Protein AF-A0A7S9Z9R7-F1 (afdb_monomer)

Foldseek 3Di:
DDDDPVNVVVVVVVVVVVVVVVCVVPPDPDDPVPDFDPDCVDDSDDPPPDPPPPPPDD

Secondary structure (DSSP, 8-state):
----HHHHHHHHHHHHHHHHHHHHHHSPPP-TTTSPPS---SS-----S-TT------

Radius of gyration: 20.97 Å; Cα contacts (8 Å, |Δi|>4): 8; chains: 1; bounding box: 65×28×40 Å

Solvent-accessible surface area (backbone atoms only — not comparable to full-atom values): 4018 Å² total; per-residue (Å²): 135,86,78,52,68,69,58,51,52,52,52,49,53,52,52,51,51,52,52,51,54,50,46,71,73,70,55,75,83,83,51,82,89,75,53,73,56,93,71,66,94,64,89,74,70,57,82,73,71,73,95,76,73,73,71,85,74,135

pLDDT: mean 77.77, std 17.34, range [47.22, 98.69]

Mean predicted aligned error: 12.74 Å

Sequence (58 aa):
MTVSRKHGVIALFVMIGALLAFDLGHSAPLDPFRAPAILALGSGQAASGAHCAAAPGS

Structure (mmCIF, N/CA/C/O backbone):
data_AF-A0A7S9Z9R7-F1
#
_entry.id   AF-A0A7S9Z9R7-F1
#
loop_
_atom_site.group_PDB
_atom_site.id
_atom_site.type_symbol
_atom_site.label_atom_id
_atom_site.label_alt_id
_atom_site.label_comp_id
_atom_site.label_asym_id
_atom_site.label_entity_id
_atom_site.label_seq_id
_atom_site.pdbx_PDB_ins_code
_atom_site.Cartn_x
_atom_site.Cartn_y
_atom_site.Cartn_z
_atom_site.occupancy
_atom_site.B_iso_or_equiv
_atom_site.auth_seq_id
_atom_site.auth_comp_id
_atom_site.auth_asym_id
_atom_site.auth_atom_id
_atom_site.pdbx_PDB_model_num
ATOM 1 N N . MET A 1 1 ? -31.242 -2.125 13.067 1.00 54.50 1 MET A N 1
ATOM 2 C CA . MET A 1 1 ? -29.972 -2.558 13.692 1.00 54.50 1 MET A CA 1
ATOM 3 C C . MET A 1 1 ? -29.063 -1.346 13.839 1.00 54.50 1 MET A C 1
ATOM 5 O O . MET A 1 1 ? -28.522 -0.886 12.845 1.00 54.50 1 MET A O 1
ATOM 9 N N . THR A 1 2 ? -28.934 -0.778 15.037 1.00 71.25 2 THR A N 1
ATOM 10 C CA . THR A 1 2 ? -27.993 0.326 15.296 1.00 71.25 2 THR A CA 1
ATOM 11 C C . THR A 1 2 ? -26.676 -0.252 15.801 1.00 71.25 2 THR A C 1
ATOM 13 O O . THR A 1 2 ? -26.578 -0.679 16.950 1.00 71.25 2 THR A O 1
ATOM 16 N N . VAL A 1 3 ? -25.665 -0.297 14.935 1.00 75.88 3 VAL A N 1
ATOM 17 C CA . VAL A 1 3 ? -24.293 -0.642 15.324 1.00 75.88 3 VAL A CA 1
ATOM 18 C C . VAL A 1 3 ? -23.762 0.469 16.231 1.00 75.88 3 VAL A C 1
ATOM 20 O O . VAL A 1 3 ? -23.802 1.646 15.878 1.00 75.88 3 VAL A O 1
ATOM 23 N N . SER A 1 4 ? -23.274 0.112 17.421 1.00 92.38 4 SER A N 1
ATOM 24 C CA . SER A 1 4 ? -22.607 1.082 18.296 1.00 92.38 4 SER A CA 1
ATOM 25 C C . SER A 1 4 ? -21.349 1.619 17.606 1.00 92.38 4 SER A C 1
ATOM 27 O O . SER A 1 4 ? -20.612 0.851 16.987 1.00 92.38 4 SER A O 1
ATOM 29 N N . ARG A 1 5 ? -21.074 2.927 17.738 1.00 92.56 5 ARG A N 1
ATOM 30 C CA . ARG A 1 5 ? -19.932 3.590 17.074 1.00 92.56 5 ARG A CA 1
ATOM 31 C C . ARG A 1 5 ? -18.612 2.851 17.307 1.00 92.56 5 ARG A C 1
ATOM 33 O O . ARG A 1 5 ? -17.836 2.702 16.374 1.00 92.56 5 ARG A O 1
ATOM 40 N N . LYS A 1 6 ? -18.400 2.315 18.517 1.00 94.12 6 LYS A N 1
ATOM 41 C CA . LYS A 1 6 ? -17.225 1.495 18.859 1.00 94.12 6 LYS A CA 1
ATOM 42 C C . LYS A 1 6 ? -17.096 0.271 17.949 1.00 94.12 6 LYS A C 1
ATOM 44 O O . LYS A 1 6 ? -16.022 0.012 17.427 1.00 94.12 6 LYS A O 1
ATOM 49 N N . HIS A 1 7 ? -18.186 -0.464 17.750 1.00 95.25 7 HIS A N 1
ATOM 50 C CA . HIS A 1 7 ? -18.194 -1.656 16.904 1.00 95.25 7 HIS A CA 1
ATOM 51 C C . HIS A 1 7 ? -17.987 -1.294 15.432 1.00 95.25 7 HIS A C 1
ATOM 53 O O . HIS A 1 7 ? -17.255 -1.991 14.740 1.00 95.25 7 HIS A O 1
ATOM 59 N N . GLY A 1 8 ? -18.560 -0.173 14.978 1.00 96.25 8 GLY A N 1
ATOM 60 C CA . GLY A 1 8 ? -18.325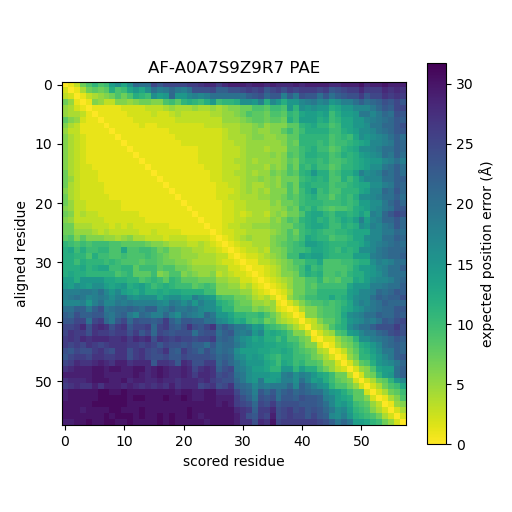 0.343 13.627 1.00 96.25 8 GLY A CA 1
ATOM 61 C C . GLY A 1 8 ? -16.857 0.700 13.380 1.00 96.25 8 GLY A C 1
ATOM 62 O O . GLY A 1 8 ? -16.291 0.292 12.373 1.00 96.25 8 GLY A O 1
ATOM 63 N N . VAL A 1 9 ? -16.217 1.397 14.325 1.00 96.56 9 VAL A N 1
ATOM 64 C CA . VAL A 1 9 ? -14.791 1.758 14.238 1.00 96.56 9 VAL A CA 1
ATOM 65 C C . VAL A 1 9 ? -13.899 0.516 14.251 1.00 96.56 9 VAL A C 1
ATOM 67 O O . VAL A 1 9 ? -12.983 0.419 13.440 1.00 96.56 9 VAL A O 1
ATOM 70 N N . ILE A 1 10 ? -14.179 -0.457 15.124 1.00 97.94 10 ILE A N 1
ATOM 71 C CA . ILE A 1 10 ? -13.428 -1.721 15.159 1.00 97.94 10 ILE A CA 1
ATOM 72 C C . ILE A 1 10 ? -13.555 -2.452 13.819 1.00 97.94 10 ILE A C 1
ATOM 74 O O . ILE A 1 10 ? -12.542 -2.839 13.244 1.00 97.94 10 ILE A O 1
ATOM 78 N N . ALA A 1 11 ? -14.774 -2.601 13.297 1.00 97.50 11 ALA A N 1
ATOM 79 C CA . ALA A 1 11 ? -15.004 -3.268 12.019 1.00 97.50 11 ALA A CA 1
ATOM 80 C C . ALA A 1 11 ? -14.280 -2.561 10.862 1.00 97.50 11 ALA A C 1
ATOM 82 O O . ALA A 1 11 ? -13.683 -3.228 10.021 1.00 97.50 11 ALA A O 1
ATOM 83 N N . LEU A 1 12 ? -14.276 -1.223 10.852 1.00 97.69 12 LEU A N 1
ATOM 84 C CA . LEU A 1 12 ? -13.549 -0.432 9.862 1.00 97.69 12 LEU A CA 1
ATOM 85 C C . LEU A 1 12 ? -12.046 -0.730 9.899 1.00 97.69 12 LEU A C 1
ATOM 87 O O . LEU A 1 12 ? -11.465 -1.043 8.863 1.00 97.69 12 LEU A O 1
ATOM 91 N N . PHE A 1 13 ? -11.419 -0.666 11.076 1.00 98.56 13 PHE A N 1
ATOM 92 C CA . PHE A 1 13 ? -9.982 -0.926 11.196 1.00 98.56 13 PHE A CA 1
ATOM 93 C C . PHE A 1 13 ? -9.616 -2.369 10.854 1.00 98.56 13 PHE A C 1
ATOM 95 O O . PHE A 1 13 ? -8.596 -2.589 10.205 1.00 98.56 13 PHE A O 1
ATOM 102 N N . VAL A 1 14 ? -10.452 -3.339 11.231 1.00 98.69 14 VAL A N 1
ATOM 103 C CA . VAL A 1 14 ? -10.265 -4.744 10.839 1.00 98.69 14 VAL A CA 1
ATOM 104 C C . VAL A 1 14 ? -10.321 -4.889 9.319 1.00 98.69 14 VAL A C 1
ATOM 106 O O . VAL A 1 14 ? -9.441 -5.518 8.739 1.00 98.69 14 VAL A O 1
ATOM 109 N N . MET A 1 15 ? -11.306 -4.272 8.664 1.00 98.56 15 MET A N 1
ATOM 110 C CA . MET A 1 15 ? -11.440 -4.323 7.207 1.00 98.56 15 MET A CA 1
ATOM 111 C C . MET A 1 15 ? -10.270 -3.657 6.483 1.00 98.56 15 MET A C 1
ATOM 113 O O . MET A 1 15 ? -9.753 -4.221 5.522 1.00 98.56 15 MET A O 1
ATOM 117 N N . ILE A 1 16 ? -9.828 -2.488 6.952 1.00 98.69 16 ILE A N 1
ATOM 118 C CA . ILE A 1 16 ? -8.651 -1.804 6.400 1.00 98.69 16 ILE A CA 1
ATOM 119 C C . ILE A 1 16 ? -7.412 -2.687 6.577 1.00 98.69 16 ILE A C 1
ATOM 121 O O . ILE A 1 16 ? -6.704 -2.944 5.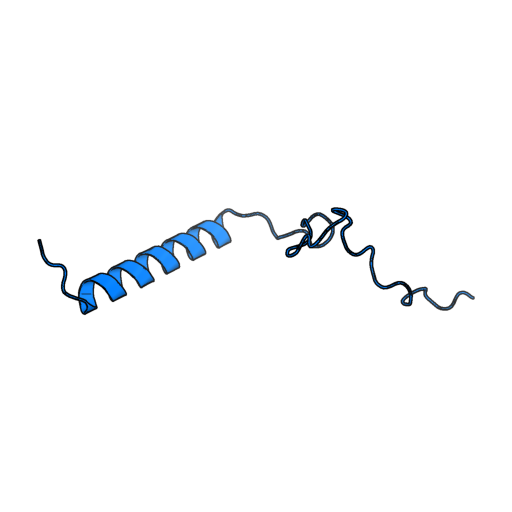609 1.00 98.69 16 ILE A O 1
ATOM 125 N N . GLY A 1 17 ? -7.174 -3.207 7.783 1.00 98.69 17 GLY A N 1
ATOM 126 C CA . GLY A 1 17 ? -6.030 -4.078 8.056 1.00 98.69 17 GLY A CA 1
ATOM 127 C C . GLY A 1 17 ? -6.017 -5.334 7.180 1.00 98.69 17 GLY A C 1
ATOM 128 O O 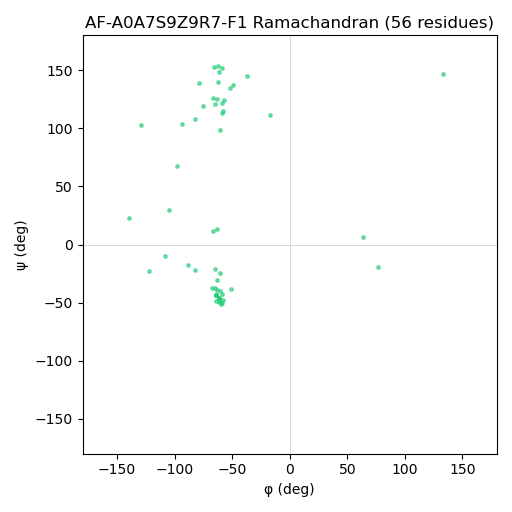. GLY A 1 17 ? -4.974 -5.687 6.636 1.00 98.69 17 GLY A O 1
ATOM 129 N N . ALA A 1 18 ? -7.176 -5.968 6.987 1.00 98.62 18 ALA A N 1
ATOM 130 C CA . ALA A 1 18 ? -7.315 -7.130 6.112 1.00 98.62 18 ALA A CA 1
ATOM 131 C C . ALA A 1 18 ? -7.013 -6.792 4.644 1.00 98.62 18 ALA A C 1
ATOM 133 O O . ALA A 1 18 ? -6.298 -7.542 3.981 1.00 98.62 18 ALA A O 1
ATOM 134 N N . LEU A 1 19 ? -7.510 -5.653 4.151 1.00 98.25 19 LEU A N 1
ATOM 135 C CA . LEU A 1 19 ? -7.238 -5.189 2.792 1.00 98.25 19 LEU A CA 1
ATOM 136 C C . LEU A 1 19 ? -5.740 -4.942 2.570 1.00 98.25 19 LEU A C 1
ATOM 138 O O . LEU A 1 19 ? -5.193 -5.405 1.574 1.00 98.25 19 LEU A O 1
ATOM 142 N N . LEU A 1 20 ? -5.074 -4.264 3.509 1.00 97.44 20 LEU A N 1
ATOM 143 C CA . LEU A 1 20 ? -3.638 -3.985 3.420 1.00 97.44 20 LEU A CA 1
ATOM 144 C C . LEU A 1 20 ? -2.807 -5.271 3.454 1.00 97.44 20 LEU A C 1
ATOM 146 O O . LEU A 1 20 ? -1.874 -5.417 2.673 1.00 97.44 20 LEU A O 1
ATOM 150 N N . ALA A 1 21 ? -3.140 -6.210 4.343 1.00 97.94 21 ALA A N 1
ATOM 151 C CA . ALA A 1 21 ? -2.438 -7.489 4.419 1.00 97.94 21 ALA A CA 1
ATOM 152 C C . ALA A 1 21 ? -2.598 -8.304 3.126 1.00 97.94 21 ALA A C 1
ATOM 154 O O . ALA A 1 21 ? -1.640 -8.925 2.665 1.00 97.94 21 ALA A O 1
ATOM 155 N N . PHE A 1 22 ? -3.794 -8.285 2.531 1.00 97.88 22 PHE A N 1
ATOM 156 C CA . PHE A 1 22 ? -4.048 -8.938 1.252 1.00 97.88 22 PHE A CA 1
ATOM 157 C C . PHE A 1 22 ? -3.237 -8.302 0.116 1.00 97.88 22 PHE A C 1
ATOM 159 O O . PHE A 1 22 ? -2.561 -9.033 -0.608 1.00 97.88 22 PHE A O 1
ATOM 166 N N . ASP A 1 23 ? -3.261 -6.970 0.006 1.00 95.62 23 ASP A N 1
ATOM 167 C CA . ASP A 1 23 ? -2.508 -6.210 -0.997 1.00 95.62 23 ASP A CA 1
ATOM 168 C C . ASP A 1 23 ? -0.999 -6.465 -0.883 1.00 95.62 23 ASP A C 1
ATOM 170 O O . ASP A 1 23 ? -0.373 -6.894 -1.846 1.00 95.62 23 ASP A O 1
ATOM 174 N N . LEU A 1 24 ? -0.421 -6.342 0.315 1.00 93.56 24 LEU A N 1
ATOM 175 C CA . LEU A 1 24 ? 1.011 -6.581 0.536 1.00 93.56 24 LEU A CA 1
ATOM 176 C C . LEU A 1 24 ? 1.442 -8.026 0.242 1.00 93.56 24 LEU A C 1
ATOM 178 O O . LEU A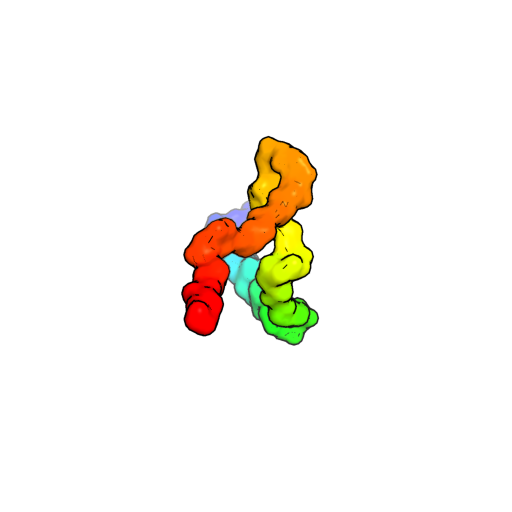 1 24 ? 2.591 -8.258 -0.128 1.00 93.56 24 LEU A O 1
ATOM 182 N N . GLY A 1 25 ? 0.547 -8.998 0.435 1.00 96.25 25 GLY A N 1
ATOM 183 C CA . GLY A 1 25 ? 0.834 -10.411 0.188 1.00 96.25 25 GLY A CA 1
ATOM 184 C C . GLY A 1 25 ? 0.705 -10.841 -1.276 1.00 96.25 25 GLY A C 1
ATOM 185 O O . GLY A 1 25 ? 1.278 -11.866 -1.642 1.00 96.25 25 GLY A O 1
ATOM 186 N N . HIS A 1 26 ? -0.046 -10.101 -2.098 1.00 95.88 26 HIS A N 1
ATOM 187 C CA . HIS A 1 26 ? -0.390 -10.514 -3.469 1.00 95.88 26 HIS A CA 1
ATOM 188 C C . HIS A 1 26 ? 0.051 -9.532 -4.557 1.00 95.88 26 HIS A C 1
ATOM 190 O O . HIS A 1 26 ? 0.187 -9.938 -5.713 1.00 95.88 26 HIS A O 1
ATOM 196 N N . SER A 1 27 ? 0.266 -8.260 -4.229 1.00 91.00 27 SER A N 1
ATOM 197 C CA . SER A 1 27 ? 0.677 -7.248 -5.197 1.00 91.00 27 SER A CA 1
ATOM 198 C C . SER A 1 27 ? 2.170 -7.361 -5.503 1.00 91.00 27 SER A C 1
ATOM 200 O O . SER A 1 27 ? 3.005 -7.577 -4.624 1.00 91.00 27 SER A O 1
ATOM 202 N N . ALA A 1 28 ? 2.524 -7.204 -6.780 1.00 86.31 28 ALA A N 1
ATOM 203 C CA . ALA A 1 28 ? 3.919 -7.069 -7.179 1.00 86.31 28 ALA A CA 1
ATOM 204 C C . ALA A 1 28 ? 4.509 -5.759 -6.614 1.00 86.31 28 ALA A C 1
ATOM 206 O O . ALA A 1 28 ? 3.764 -4.789 -6.439 1.00 86.31 28 ALA A O 1
ATOM 207 N N . PRO A 1 29 ? 5.834 -5.687 -6.371 1.00 82.81 29 PRO A N 1
ATOM 208 C CA . PRO A 1 29 ? 6.484 -4.434 -6.005 1.00 82.81 29 PRO A CA 1
ATOM 209 C C . PRO A 1 29 ? 6.139 -3.329 -7.005 1.00 82.81 29 PRO A C 1
ATOM 211 O O . PRO A 1 29 ? 6.174 -3.547 -8.218 1.00 82.81 29 PRO A O 1
ATOM 214 N N . LEU A 1 30 ? 5.805 -2.143 -6.495 1.00 76.62 30 LEU A N 1
ATOM 215 C CA . LEU A 1 30 ? 5.466 -1.008 -7.341 1.00 76.62 30 LEU A CA 1
ATOM 216 C C . LEU A 1 30 ? 6.701 -0.592 -8.148 1.00 76.62 30 LEU A C 1
ATOM 218 O O . LEU A 1 30 ? 7.727 -0.248 -7.566 1.00 76.62 30 LEU A O 1
ATOM 222 N N . ASP A 1 31 ? 6.594 -0.611 -9.474 1.00 78.56 31 ASP A N 1
ATOM 223 C CA . ASP A 1 31 ? 7.635 -0.117 -10.373 1.00 78.56 31 ASP A CA 1
ATOM 224 C C . ASP A 1 31 ? 7.514 1.413 -10.501 1.00 78.56 31 ASP A C 1
ATOM 226 O O . ASP A 1 31 ? 6.581 1.892 -11.157 1.00 78.56 31 ASP A O 1
ATOM 230 N N . PRO A 1 32 ? 8.436 2.205 -9.920 1.00 71.12 32 PRO A N 1
ATOM 231 C CA . PRO A 1 32 ? 8.345 3.664 -9.947 1.00 71.12 32 PRO A CA 1
ATOM 232 C C . PRO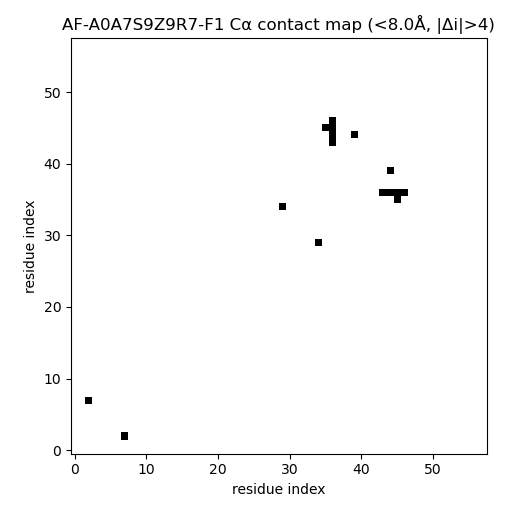 A 1 32 ? 8.475 4.247 -11.357 1.00 71.12 32 PRO A C 1
ATOM 234 O O . PRO A 1 32 ? 8.044 5.373 -11.590 1.00 71.12 32 PRO A O 1
ATOM 237 N N . PHE A 1 33 ? 9.062 3.501 -12.298 1.00 73.00 33 PHE A N 1
ATOM 238 C CA . PHE A 1 33 ? 9.281 3.942 -13.676 1.00 73.00 33 PHE A CA 1
ATOM 239 C C . PHE A 1 33 ? 8.102 3.622 -14.593 1.00 73.00 33 PHE A C 1
ATOM 241 O O . PHE A 1 33 ? 7.988 4.193 -15.678 1.00 73.00 33 PHE A O 1
ATOM 248 N N . ARG A 1 34 ? 7.223 2.712 -14.166 1.00 71.69 34 ARG A N 1
ATOM 249 C CA . ARG A 1 34 ? 5.985 2.362 -14.875 1.00 71.69 34 ARG A CA 1
ATOM 250 C C . ARG A 1 34 ? 4.729 2.863 -14.175 1.00 71.69 34 ARG A C 1
ATOM 252 O O . ARG A 1 34 ? 3.653 2.804 -14.768 1.00 71.69 34 ARG A O 1
ATOM 259 N N . ALA A 1 35 ? 4.849 3.360 -12.945 1.00 74.31 35 ALA A N 1
ATOM 260 C CA . ALA A 1 35 ? 3.750 3.974 -12.222 1.00 74.31 35 ALA A CA 1
ATOM 261 C C . ALA A 1 35 ? 3.266 5.241 -12.962 1.00 74.31 35 ALA A C 1
ATOM 263 O O . ALA A 1 35 ? 4.063 6.147 -13.223 1.00 74.31 35 ALA A O 1
ATOM 264 N N . PRO A 1 36 ? 1.968 5.342 -13.298 1.00 66.62 36 PRO A N 1
ATOM 265 C CA . PRO A 1 36 ? 1.387 6.580 -13.802 1.00 66.62 36 PRO A CA 1
ATOM 266 C C . PRO A 1 36 ? 1.568 7.715 -12.786 1.00 66.62 36 PRO A C 1
ATOM 268 O O . PRO A 1 36 ? 1.602 7.478 -11.578 1.00 66.62 36 PRO A O 1
ATOM 271 N N . ALA A 1 37 ? 1.645 8.961 -13.257 1.00 69.12 37 ALA A N 1
ATOM 272 C CA . ALA A 1 37 ? 1.716 10.115 -12.367 1.00 69.12 37 ALA A CA 1
ATOM 273 C C . ALA A 1 37 ? 0.507 10.134 -11.409 1.00 69.12 37 ALA A C 1
ATOM 275 O O . ALA A 1 37 ? -0.638 10.146 -11.860 1.00 69.12 37 ALA A O 1
ATOM 276 N N . ILE A 1 38 ? 0.760 10.178 -10.092 1.00 67.50 38 ILE A N 1
ATOM 277 C CA . ILE A 1 38 ? -0.292 10.200 -9.051 1.00 67.50 38 ILE A CA 1
ATOM 278 C C . ILE A 1 38 ? -1.206 11.433 -9.201 1.00 67.50 38 ILE A C 1
ATOM 280 O O . ILE A 1 38 ? -2.372 11.407 -8.817 1.00 67.50 38 ILE A O 1
ATOM 284 N N . LEU A 1 39 ? -0.692 12.502 -9.817 1.00 62.94 39 LEU A N 1
ATOM 285 C CA . LEU A 1 39 ? -1.420 13.720 -10.156 1.00 62.94 39 LEU A CA 1
ATOM 286 C C . LEU A 1 39 ? -1.180 14.062 -11.634 1.00 62.94 39 LEU A C 1
ATOM 288 O O . LEU A 1 39 ? -0.129 14.586 -11.996 1.00 62.94 39 LEU A O 1
ATOM 292 N N . ALA A 1 40 ? -2.162 13.785 -12.491 1.00 65.00 40 ALA A N 1
ATOM 293 C CA . ALA A 1 40 ? -2.137 14.132 -13.911 1.00 65.00 40 ALA A CA 1
ATOM 294 C C . ALA A 1 40 ? -2.913 15.438 -14.157 1.00 65.00 40 ALA A C 1
ATOM 296 O O . ALA A 1 40 ? -3.961 15.441 -14.797 1.00 65.00 40 ALA A O 1
ATOM 297 N N . LEU A 1 41 ? -2.395 16.563 -13.650 1.00 64.75 41 LEU A N 1
ATOM 298 C CA . LEU A 1 41 ? -2.997 17.907 -13.779 1.00 64.75 41 LEU A CA 1
ATOM 299 C C . LEU A 1 41 ? -3.021 18.459 -15.230 1.00 64.75 41 LEU A C 1
ATOM 301 O O . LEU A 1 41 ? -3.305 19.634 -15.442 1.00 64.75 41 LEU A O 1
ATOM 305 N N . GLY A 1 42 ? -2.744 17.617 -16.232 1.00 67.94 42 GLY A N 1
ATOM 306 C CA . GLY A 1 42 ? -2.726 17.948 -17.657 1.00 67.94 42 GLY A CA 1
ATOM 307 C C . GLY A 1 42 ? -1.478 17.417 -18.372 1.00 67.94 42 GLY A C 1
ATOM 308 O O . GLY A 1 42 ? -0.401 17.352 -17.792 1.00 67.94 42 GLY A O 1
ATOM 309 N N . SER A 1 43 ? -1.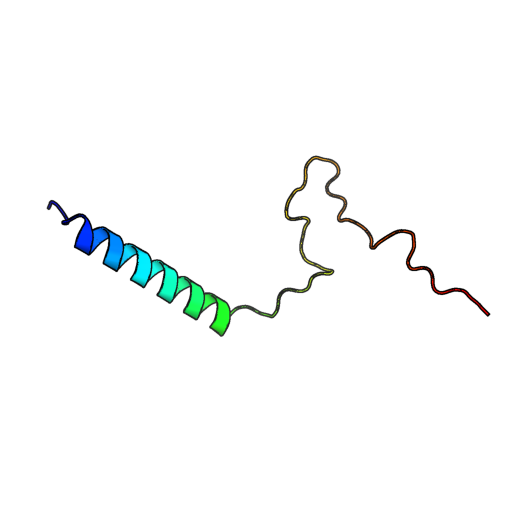641 17.039 -19.647 1.00 63.12 43 SER A N 1
ATOM 310 C CA . SER A 1 43 ? -0.692 16.395 -20.591 1.00 63.12 43 SER A CA 1
ATOM 311 C C . SER A 1 43 ? -0.405 14.893 -20.431 1.00 63.12 43 SER A C 1
ATOM 313 O O . SER A 1 43 ? 0.047 14.277 -21.393 1.00 63.12 43 SER A O 1
ATOM 315 N N . GLY A 1 44 ? -0.678 14.273 -19.275 1.00 60.91 44 GLY A N 1
ATOM 316 C CA . GLY A 1 44 ? -0.438 12.831 -19.069 1.00 60.91 44 GLY A CA 1
ATOM 317 C C . GLY A 1 44 ? 1.038 12.412 -19.155 1.00 60.91 44 GLY A C 1
ATOM 318 O O . GLY A 1 44 ? 1.342 11.222 -19.122 1.00 60.9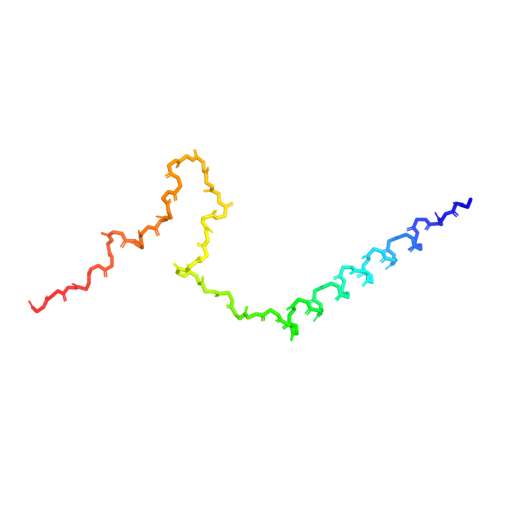1 44 GLY A O 1
ATOM 319 N N . GLN A 1 45 ? 1.958 13.372 -19.266 1.00 62.12 45 GLN A N 1
ATOM 320 C CA . GLN A 1 45 ? 3.389 13.123 -19.217 1.00 62.12 45 GLN A CA 1
ATOM 321 C C . GLN A 1 45 ? 3.798 12.859 -17.769 1.00 62.12 45 GLN A C 1
ATOM 323 O O . GLN A 1 45 ? 3.618 13.702 -16.890 1.00 62.12 45 GLN A O 1
ATOM 328 N N . ALA A 1 46 ? 4.341 11.668 -17.521 1.00 63.31 46 ALA A N 1
ATOM 329 C CA . ALA A 1 46 ? 5.076 11.393 -16.297 1.00 63.31 46 ALA A CA 1
ATOM 330 C C . ALA A 1 46 ? 6.300 12.318 -16.232 1.00 63.31 46 ALA A C 1
ATOM 332 O O . ALA A 1 46 ? 6.869 12.668 -17.267 1.00 63.31 46 ALA A O 1
ATOM 333 N N . ALA A 1 47 ? 6.720 12.706 -15.026 1.00 60.34 47 ALA A N 1
ATOM 334 C CA . ALA A 1 47 ? 7.982 13.409 -14.847 1.00 60.34 47 ALA A CA 1
ATOM 335 C C . ALA A 1 47 ? 9.122 12.501 -15.346 1.00 60.34 47 ALA A C 1
ATOM 337 O O . ALA A 1 47 ? 9.553 11.593 -14.638 1.00 60.34 47 ALA A O 1
ATOM 338 N N . SER A 1 48 ? 9.593 12.714 -16.579 1.00 59.84 48 SER A N 1
ATOM 339 C CA . SER A 1 48 ? 10.853 12.141 -17.050 1.00 59.84 48 SER A CA 1
ATOM 340 C C . SER A 1 48 ? 11.928 12.654 -16.098 1.00 59.84 48 SER A C 1
ATOM 342 O O . SER A 1 48 ? 12.017 13.871 -15.919 1.00 59.84 48 SER A O 1
ATOM 344 N N . GLY A 1 49 ? 12.649 11.746 -15.438 1.00 56.44 49 GLY A N 1
ATOM 345 C CA . GLY A 1 49 ? 13.542 12.035 -14.315 1.00 56.44 49 GLY A CA 1
ATOM 346 C C . GLY A 1 49 ? 14.324 13.349 -14.424 1.00 56.44 49 GLY A C 1
ATOM 347 O O . GLY A 1 49 ? 14.710 13.779 -15.506 1.00 56.44 49 GLY A O 1
ATOM 348 N N . ALA A 1 50 ? 14.518 13.981 -13.264 1.00 53.75 50 ALA A N 1
ATOM 349 C CA . ALA A 1 50 ? 15.288 15.198 -13.025 1.00 53.75 50 ALA A CA 1
ATOM 350 C C . ALA A 1 50 ? 16.269 15.572 -14.155 1.00 53.75 50 ALA A C 1
ATOM 352 O O . ALA A 1 50 ? 17.307 14.936 -14.335 1.00 53.75 50 ALA A O 1
ATOM 353 N N . HIS A 1 51 ? 15.974 16.671 -14.852 1.00 56.16 51 HIS A N 1
ATOM 354 C CA . HIS A 1 51 ? 16.784 17.238 -15.937 1.00 56.16 51 HIS A CA 1
ATOM 355 C C . HIS A 1 51 ? 18.192 17.730 -15.519 1.00 56.16 51 HIS A C 1
ATOM 357 O O . HIS A 1 51 ? 18.847 18.401 -16.307 1.00 56.16 51 HIS A O 1
ATOM 363 N N . CYS A 1 52 ? 18.699 17.391 -14.323 1.00 62.88 52 CYS A N 1
ATOM 364 C CA . CYS A 1 52 ? 20.030 17.810 -13.859 1.00 62.88 52 CYS A CA 1
ATOM 365 C C . CYS A 1 52 ? 20.835 16.731 -13.100 1.00 62.88 52 CYS A C 1
ATOM 367 O O . CYS A 1 52 ? 21.735 17.083 -12.346 1.00 62.88 52 CYS A O 1
ATOM 369 N N . ALA 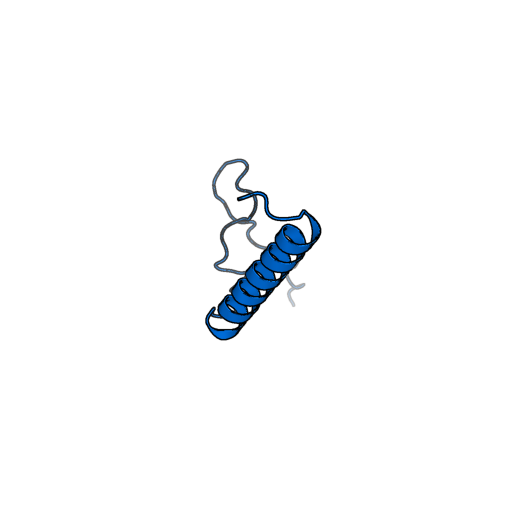A 1 53 ? 20.566 15.434 -13.287 1.00 55.75 53 ALA A N 1
ATOM 370 C CA . ALA A 1 53 ? 21.483 14.364 -12.850 1.00 55.75 53 ALA A CA 1
ATOM 371 C C . ALA A 1 53 ? 22.241 13.735 -14.034 1.00 55.75 53 ALA A C 1
ATOM 373 O O . ALA A 1 53 ? 22.583 12.553 -14.008 1.00 55.75 53 ALA A O 1
ATOM 374 N N . ALA A 1 54 ? 2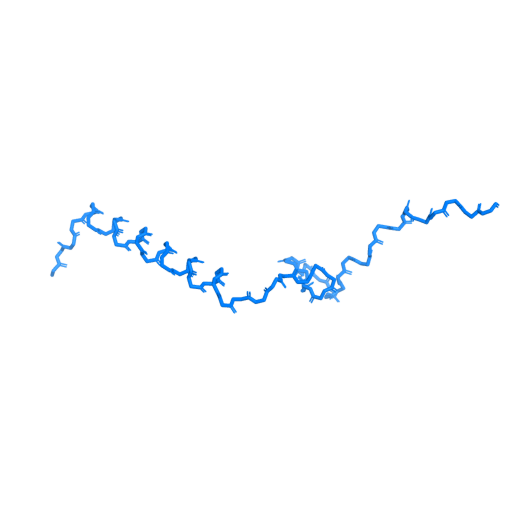2.497 14.518 -15.090 1.00 55.09 54 ALA A N 1
ATOM 375 C CA . ALA A 1 54 ? 23.513 14.159 -16.068 1.00 55.09 54 ALA A CA 1
ATOM 376 C C . ALA A 1 54 ? 24.836 14.033 -15.304 1.00 55.09 54 ALA A C 1
ATOM 378 O O . ALA A 1 54 ? 25.320 15.012 -14.736 1.00 55.09 54 ALA A O 1
ATOM 379 N N . ALA A 1 55 ? 25.374 12.816 -15.224 1.00 53.25 55 ALA A N 1
ATOM 380 C CA . ALA A 1 55 ? 26.714 12.598 -14.706 1.00 53.25 55 ALA A CA 1
ATOM 381 C C . ALA A 1 55 ? 27.673 13.583 -15.401 1.00 53.25 55 ALA A C 1
ATOM 383 O O . ALA A 1 55 ? 27.550 13.760 -16.619 1.00 53.25 55 ALA A O 1
ATOM 384 N N . PRO A 1 56 ? 28.611 14.229 -14.684 1.00 47.84 56 PRO A N 1
ATOM 385 C CA . PRO A 1 56 ? 29.701 14.899 -15.365 1.00 47.84 56 PRO A CA 1
ATOM 386 C C . PRO A 1 56 ? 30.416 13.836 -16.204 1.00 47.84 56 PRO A C 1
ATOM 388 O O . PRO A 1 56 ? 30.910 12.842 -15.668 1.00 47.84 56 PRO A O 1
ATOM 391 N N . GLY A 1 57 ? 30.366 13.999 -17.526 1.00 57.09 57 GLY A N 1
ATOM 392 C CA . GLY A 1 57 ? 31.180 13.217 -18.443 1.00 57.09 57 GLY A CA 1
ATOM 393 C C . GLY A 1 57 ? 32.662 13.489 -18.192 1.00 57.09 57 GLY A C 1
ATOM 394 O O . GLY A 1 57 ? 33.004 14.546 -17.666 1.00 57.09 57 GLY A O 1
ATOM 395 N N . SER A 1 58 ? 33.476 12.491 -18.547 1.00 47.22 58 SER A N 1
ATOM 396 C CA . SER A 1 58 ? 34.939 12.508 -18.744 1.00 47.22 58 SER A CA 1
ATOM 397 C C . SER A 1 58 ? 35.645 13.861 -18.643 1.00 47.22 58 SER A C 1
ATOM 399 O O . SER A 1 58 ? 35.307 14.739 -19.473 1.00 47.22 58 SER A O 1
#